Protein AF-A0A5P9NRC2-F1 (afdb_monomer_lite)

Secondary structure (DSSP, 8-state):
-------TTGGG-TTSSSS--GGGGGGGHHHHHSPP--SSSPPHHHHHHHHHHHHHHHHHHHHS-GGGHHHHHHHHHHHHHHHHHHHHTTSTT---GGGSHHHHHHHHHHHHHHHHHH-

Radius of gyration: 18.49 Å; chains: 1; bounding box: 44×37×56 Å

Foldseek 3Di:
DPPPPPDPCPLADQCPDVPDSCLVVLLCVLVVPPDDPPDPDDDPVVVVVVVVLVVQLVVVVVVDDPVCSVVSVVVSVVVSSLVSLVVVCPPPSRRNPVVDPVVVCVVVVVVVVVVVVVD

Sequence (119 aa):
MKMIMMNLFETFDPSINNYFQLNWIFMFTPTIIFPNMYWLIPSRIMMIFKLFIKYLFNEYKMIMSNKYIMNIVMFLSIMIYIMLLNLFSLIPYIFTSTSHLLFNLSMSLSLWMSFMIYS

InterPro domains:
  IPR035908 ATP synthase, F0 complex, subunit A superfamily [SSF81336] (66-118)

Structure (mmCIF, N/CA/C/O backbone):
data_AF-A0A5P9NRC2-F1
#
_entry.id   AF-A0A5P9NRC2-F1
#
loop_
_atom_site.group_PDB
_atom_site.id
_atom_site.type_symbol
_atom_site.label_atom_id
_atom_site.label_alt_id
_atom_site.label_comp_id
_atom_site.label_asym_id
_atom_site.label_entity_id
_atom_site.label_seq_id
_atom_site.pdbx_PDB_ins_code
_atom_site.Cartn_x
_atom_site.Cartn_y
_atom_site.Cartn_z
_atom_site.occupancy
_atom_site.B_iso_or_equiv
_atom_site.auth_seq_id
_atom_site.auth_comp_id
_atom_site.auth_asym_id
_atom_site.auth_atom_id
_atom_site.pdbx_PDB_model_num
ATOM 1 N N . MET A 1 1 ? 15.049 5.325 -31.132 1.00 39.25 1 MET A N 1
ATOM 2 C CA . MET A 1 1 ? 15.046 4.085 -30.332 1.00 39.25 1 MET A CA 1
ATOM 3 C C . MET A 1 1 ? 16.266 4.146 -29.426 1.00 39.25 1 MET A C 1
ATOM 5 O O . MET A 1 1 ? 17.362 3.834 -29.871 1.00 39.25 1 MET A O 1
ATOM 9 N N . LYS A 1 2 ? 16.128 4.723 -28.225 1.00 39.00 2 LYS A N 1
ATOM 10 C CA . LYS A 1 2 ? 17.238 4.760 -27.264 1.00 39.00 2 LYS A CA 1
ATOM 11 C C . LYS A 1 2 ? 17.470 3.299 -26.884 1.00 39.00 2 LYS A C 1
ATOM 13 O O . LYS A 1 2 ? 16.536 2.681 -26.383 1.00 39.00 2 LYS A O 1
ATOM 18 N N . MET A 1 3 ? 18.625 2.722 -27.230 1.00 40.88 3 MET A N 1
ATOM 19 C CA . MET A 1 3 ? 18.990 1.424 -26.667 1.00 40.88 3 MET A CA 1
ATOM 20 C C . MET A 1 3 ? 19.025 1.630 -25.162 1.00 40.88 3 MET A C 1
ATOM 22 O O . MET A 1 3 ? 19.843 2.387 -24.642 1.00 40.88 3 MET A O 1
ATOM 26 N N . ILE A 1 4 ? 18.043 1.038 -24.505 1.00 57.38 4 ILE A N 1
ATOM 27 C CA . ILE A 1 4 ? 17.978 0.911 -23.066 1.00 57.38 4 ILE A CA 1
ATOM 28 C C . ILE A 1 4 ? 19.179 0.031 -22.720 1.00 57.38 4 ILE A C 1
ATOM 30 O O . ILE A 1 4 ? 19.214 -1.151 -23.061 1.00 57.38 4 ILE A O 1
ATOM 34 N N . MET A 1 5 ? 20.232 0.646 -22.183 1.00 50.03 5 MET A N 1
ATOM 35 C CA . MET A 1 5 ? 21.297 -0.098 -21.526 1.00 50.03 5 MET A CA 1
ATOM 36 C C . MET A 1 5 ? 20.644 -0.717 -20.307 1.00 50.03 5 MET A C 1
ATOM 38 O O . MET A 1 5 ? 20.500 0.008 -19.336 1.00 50.03 5 MET A O 1
ATOM 42 N N . MET A 1 6 ? 20.223 -1.986 -20.406 1.00 61.62 6 MET A N 1
ATOM 43 C CA . MET A 1 6 ? 19.533 -2.725 -19.345 1.00 61.62 6 MET A CA 1
ATOM 44 C C . MET A 1 6 ? 20.267 -2.554 -18.017 1.00 61.62 6 MET A C 1
ATOM 46 O O . MET A 1 6 ? 21.191 -3.299 -17.684 1.00 61.62 6 MET A O 1
ATOM 50 N N . ASN A 1 7 ? 19.858 -1.539 -17.271 1.00 72.44 7 ASN A N 1
ATOM 5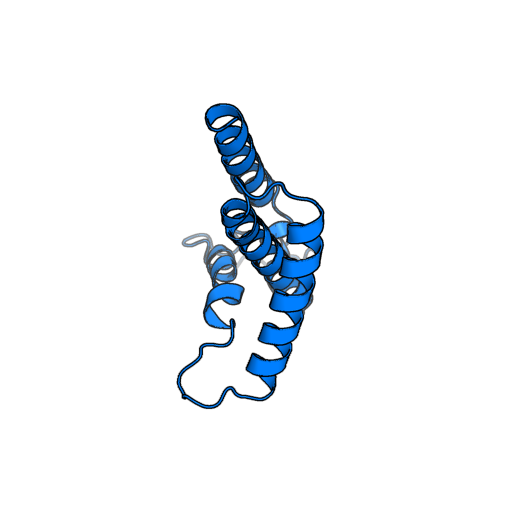1 C CA . ASN A 1 7 ? 20.383 -1.237 -15.962 1.00 72.44 7 ASN A CA 1
ATOM 52 C C . ASN A 1 7 ? 19.475 -1.922 -14.951 1.00 72.44 7 ASN A C 1
ATOM 54 O O . ASN A 1 7 ? 18.252 -1.853 -15.040 1.00 72.44 7 ASN A O 1
ATOM 58 N N . LEU A 1 8 ? 20.076 -2.519 -13.924 1.00 73.06 8 LEU A N 1
ATOM 59 C CA . LEU A 1 8 ? 19.349 -3.116 -12.798 1.00 73.06 8 LEU A CA 1
ATOM 60 C C . LEU A 1 8 ? 18.398 -2.120 -12.107 1.00 73.06 8 LEU A C 1
ATOM 62 O O . LEU A 1 8 ? 17.481 -2.532 -11.408 1.00 73.06 8 LEU A O 1
ATOM 66 N N . PHE A 1 9 ? 18.610 -0.815 -12.306 1.00 77.19 9 PHE A N 1
ATOM 67 C CA . PHE A 1 9 ? 17.779 0.247 -11.748 1.00 77.19 9 PHE A CA 1
ATOM 68 C C . PHE A 1 9 ? 16.525 0.574 -12.565 1.00 77.19 9 PHE A C 1
ATOM 70 O O . PHE A 1 9 ? 15.626 1.225 -12.043 1.00 77.19 9 PHE A O 1
ATOM 77 N N . GLU A 1 10 ? 16.413 0.091 -13.803 1.00 78.06 10 GLU A N 1
ATOM 78 C CA . GLU A 1 10 ? 15.271 0.410 -14.668 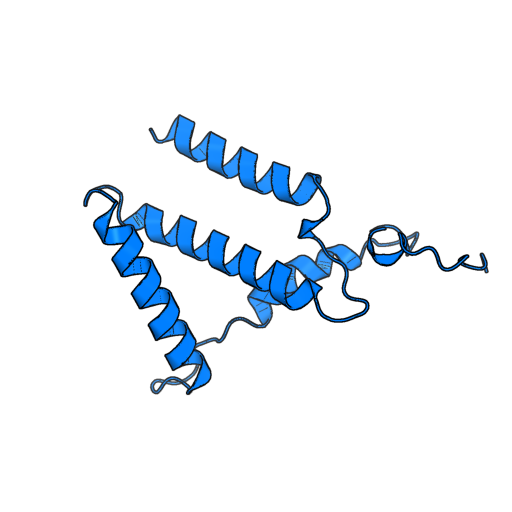1.00 78.06 10 GLU A CA 1
ATOM 79 C C . GLU A 1 10 ? 13.952 -0.118 -14.115 1.00 78.06 10 GLU A C 1
ATOM 81 O O . GLU A 1 10 ? 12.918 0.512 -14.296 1.00 78.06 10 GLU A O 1
ATOM 86 N N . THR A 1 11 ? 13.969 -1.223 -13.366 1.00 79.06 11 THR A N 1
ATOM 87 C CA . THR A 1 11 ? 12.764 -1.756 -12.712 1.00 79.06 11 THR A CA 1
ATOM 88 C C . THR A 1 11 ? 12.207 -0.831 -11.630 1.00 79.06 11 THR A C 1
ATOM 90 O O . THR A 1 11 ? 11.048 -0.979 -11.244 1.00 79.06 11 THR A O 1
ATOM 93 N N . PHE A 1 12 ? 13.013 0.116 -11.143 1.00 80.19 12 PHE A N 1
ATOM 94 C CA . PHE A 1 12 ? 12.605 1.115 -10.162 1.00 80.19 12 PHE A CA 1
ATOM 95 C C . PHE A 1 12 ? 12.258 2.462 -10.795 1.00 80.19 12 PHE A C 1
ATOM 97 O O . PHE A 1 12 ? 11.746 3.321 -10.094 1.00 80.19 12 PHE A O 1
ATOM 104 N N . ASP A 1 13 ? 12.491 2.688 -12.089 1.00 81.12 13 ASP A N 1
ATOM 105 C CA . ASP A 1 13 ? 12.183 3.985 -12.690 1.00 81.12 13 ASP A CA 1
ATOM 106 C C . ASP A 1 13 ? 10.695 4.063 -13.096 1.00 81.12 13 ASP A C 1
ATOM 108 O O . ASP A 1 13 ? 10.238 3.335 -13.982 1.00 81.12 13 ASP A O 1
ATOM 112 N N . PRO A 1 14 ? 9.884 4.968 -12.507 1.00 77.31 14 PRO A N 1
ATOM 113 C CA . PRO A 1 14 ? 8.474 5.108 -12.877 1.00 77.31 14 PRO A CA 1
ATOM 114 C C . PRO A 1 14 ? 8.280 5.777 -14.250 1.00 77.31 14 PRO A C 1
ATOM 116 O O . PRO A 1 14 ? 7.178 5.749 -14.798 1.00 77.31 14 PRO A O 1
ATOM 119 N N . SER A 1 15 ? 9.330 6.389 -14.812 1.00 75.38 15 SER A N 1
ATOM 120 C CA . SER A 1 15 ? 9.296 7.217 -16.025 1.00 75.38 15 SER A CA 1
ATOM 121 C C . SER A 1 15 ? 9.875 6.541 -17.273 1.00 75.38 15 SER A C 1
ATOM 123 O O . SER A 1 15 ? 10.348 7.232 -18.172 1.00 75.38 15 SER A O 1
ATOM 125 N N . ILE A 1 16 ? 9.850 5.206 -17.356 1.00 67.50 16 ILE A N 1
ATOM 126 C CA . ILE A 1 16 ? 10.313 4.469 -18.551 1.00 67.50 16 ILE A CA 1
ATOM 127 C C . ILE A 1 16 ? 9.515 4.882 -19.802 1.00 67.50 16 ILE A C 1
ATOM 129 O O . ILE A 1 16 ? 10.075 5.012 -20.890 1.00 67.50 16 ILE A O 1
ATOM 133 N N . ASN A 1 17 ? 8.216 5.158 -19.645 1.00 69.38 17 ASN A N 1
ATOM 134 C CA . ASN A 1 17 ? 7.384 5.729 -20.700 1.00 69.38 17 ASN A CA 1
ATOM 135 C C . ASN A 1 17 ? 7.297 7.254 -20.545 1.00 69.38 17 ASN A C 1
ATOM 137 O O . ASN A 1 17 ? 6.666 7.755 -19.617 1.00 69.38 17 ASN A O 1
ATOM 141 N N . ASN A 1 18 ? 7.864 7.990 -21.508 1.00 66.75 18 ASN A N 1
ATOM 142 C CA . ASN A 1 18 ? 7.922 9.462 -21.513 1.00 66.75 18 ASN A CA 1
ATOM 143 C C . ASN A 1 18 ? 6.554 10.172 -21.449 1.00 66.75 18 ASN A C 1
ATOM 145 O O . ASN A 1 18 ? 6.511 11.357 -21.135 1.00 66.75 18 ASN A O 1
ATOM 149 N N . TYR A 1 19 ? 5.451 9.486 -21.766 1.00 77.25 19 TYR A N 1
ATOM 150 C CA . TYR A 1 19 ? 4.115 10.091 -21.814 1.00 77.25 19 TYR A CA 1
ATOM 151 C C . TYR A 1 19 ? 3.252 9.785 -20.584 1.00 77.25 19 TYR A C 1
ATOM 153 O O . TYR A 1 19 ? 2.513 10.655 -20.138 1.00 77.25 19 TYR A O 1
ATOM 161 N N . PHE A 1 20 ? 3.343 8.574 -20.022 1.00 77.56 20 PHE A N 1
ATOM 162 C CA . PHE A 1 20 ? 2.528 8.156 -18.877 1.00 77.56 20 PHE A CA 1
ATOM 163 C C . PHE A 1 20 ? 3.289 7.201 -17.956 1.00 77.56 20 PHE A C 1
ATOM 165 O O . PHE A 1 20 ? 3.808 6.175 -18.397 1.00 77.56 20 PHE A O 1
ATOM 172 N N . GLN A 1 21 ? 3.274 7.497 -16.654 1.00 82.75 21 GLN A N 1
ATOM 173 C CA . GLN A 1 21 ? 3.870 6.664 -15.605 1.00 82.75 21 GLN A CA 1
ATOM 174 C C . GLN A 1 21 ? 2.901 5.548 -15.172 1.00 82.75 21 GLN A C 1
ATOM 176 O O . GLN A 1 21 ? 2.370 5.555 -14.061 1.00 82.75 21 GLN A O 1
ATOM 181 N N . LEU A 1 22 ? 2.637 4.586 -16.064 1.00 82.94 22 LEU A N 1
ATOM 182 C CA . LEU A 1 22 ? 1.684 3.489 -15.813 1.00 82.94 22 LEU A CA 1
ATOM 183 C C . LEU A 1 22 ? 2.121 2.539 -14.685 1.00 82.94 22 LEU A C 1
ATOM 185 O O . LEU A 1 22 ? 1.281 1.847 -14.118 1.00 82.94 22 LEU A O 1
ATOM 189 N N . ASN A 1 23 ? 3.402 2.544 -14.308 1.00 86.00 23 ASN A N 1
ATOM 190 C CA . ASN A 1 23 ? 3.945 1.716 -13.229 1.00 86.00 23 ASN A CA 1
ATOM 191 C C . ASN A 1 23 ? 3.227 1.943 -11.887 1.00 86.00 23 ASN A C 1
ATOM 193 O O . ASN A 1 23 ? 3.024 1.003 -11.123 1.00 86.00 23 ASN A O 1
ATOM 197 N N . TRP A 1 24 ? 2.735 3.158 -11.629 1.00 85.50 24 TRP A N 1
ATOM 198 C CA . TRP A 1 24 ? 1.983 3.459 -10.409 1.00 85.50 24 TRP A CA 1
ATOM 199 C C . TRP A 1 24 ? 0.623 2.763 -10.321 1.00 85.50 24 TRP A C 1
ATOM 201 O O . TRP A 1 24 ? 0.121 2.573 -9.214 1.00 85.50 24 TRP A O 1
ATOM 211 N N . ILE A 1 25 ? 0.045 2.317 -11.445 1.00 84.81 25 ILE A N 1
ATOM 212 C CA . ILE A 1 25 ? -1.197 1.523 -11.439 1.00 84.81 25 ILE A CA 1
ATOM 213 C C . ILE A 1 25 ? -0.997 0.232 -10.641 1.00 84.81 25 ILE A C 1
ATOM 215 O O . ILE A 1 25 ? -1.945 -0.271 -10.037 1.00 84.81 25 ILE A O 1
ATOM 219 N N . PHE A 1 26 ? 0.241 -0.264 -10.553 1.00 85.00 26 PHE A N 1
ATOM 220 C CA . PHE A 1 26 ? 0.561 -1.448 -9.774 1.00 85.00 26 PHE A CA 1
ATOM 221 C C . PHE A 1 26 ? 0.170 -1.329 -8.290 1.00 85.00 26 PHE A C 1
ATOM 223 O O . PHE A 1 26 ? -0.161 -2.341 -7.669 1.00 85.00 26 PHE A O 1
ATOM 230 N N . MET A 1 27 ? 0.091 -0.110 -7.740 1.00 87.94 27 MET A N 1
ATOM 231 C CA . MET A 1 27 ? -0.419 0.106 -6.381 1.00 87.94 27 MET A CA 1
ATOM 232 C C . MET A 1 27 ? -1.829 -0.466 -6.169 1.00 87.94 27 MET A C 1
ATOM 234 O O . MET A 1 27 ? -2.154 -0.895 -5.069 1.00 87.94 27 MET A O 1
ATOM 238 N N . PHE A 1 28 ? -2.668 -0.515 -7.205 1.00 88.88 28 PHE A N 1
ATOM 239 C CA . PHE A 1 28 ? -4.032 -1.041 -7.101 1.00 88.88 28 PHE A CA 1
ATOM 240 C C . PHE A 1 28 ? -4.113 -2.570 -7.214 1.00 88.88 28 PHE A C 1
ATOM 242 O O . PHE A 1 28 ? -5.187 -3.144 -7.048 1.00 88.88 28 PHE A O 1
ATOM 249 N N . THR A 1 29 ? -3.008 -3.273 -7.468 1.00 87.75 29 THR A N 1
ATOM 250 C CA . THR A 1 29 ? -3.046 -4.740 -7.606 1.00 87.75 29 THR A CA 1
ATOM 251 C C . THR A 1 29 ? -3.504 -5.485 -6.348 1.00 87.75 29 THR A C 1
ATOM 253 O O . THR A 1 29 ? -4.333 -6.389 -6.489 1.00 87.75 29 THR A O 1
ATOM 256 N N . PRO A 1 30 ? -3.101 -5.113 -5.115 1.00 89.75 30 PRO A N 1
ATOM 257 C CA . PRO A 1 30 ? -3.556 -5.812 -3.919 1.00 89.75 30 PRO A CA 1
ATOM 258 C C . PRO A 1 30 ? -5.058 -5.714 -3.697 1.00 89.75 30 PRO A C 1
ATOM 260 O O . PRO A 1 30 ? -5.662 -6.664 -3.203 1.00 89.75 30 PRO A O 1
ATOM 263 N N . THR A 1 31 ? -5.667 -4.576 -4.043 1.00 87.25 31 THR A N 1
ATOM 264 C CA . THR A 1 31 ? -7.098 -4.355 -3.810 1.00 87.25 31 THR A CA 1
ATOM 265 C C . THR A 1 31 ? -7.951 -5.166 -4.776 1.00 87.25 31 THR A C 1
ATOM 267 O O . THR A 1 31 ? -8.999 -5.665 -4.379 1.00 87.25 31 THR A O 1
ATOM 270 N N . ILE A 1 32 ? -7.486 -5.360 -6.012 1.00 87.56 32 ILE A N 1
ATOM 271 C CA . ILE A 1 32 ? -8.179 -6.177 -7.017 1.00 87.56 32 ILE A CA 1
ATOM 272 C C . ILE A 1 32 ? -8.090 -7.670 -6.673 1.00 87.56 32 ILE A C 1
ATOM 274 O O . ILE A 1 32 ? -9.050 -8.410 -6.878 1.00 87.56 32 ILE A O 1
ATOM 278 N N . ILE A 1 33 ? -6.942 -8.120 -6.158 1.00 85.44 33 ILE A N 1
ATOM 279 C CA . ILE A 1 33 ? -6.683 -9.545 -5.898 1.00 85.44 33 ILE A CA 1
ATOM 280 C C . ILE A 1 33 ? -7.270 -9.999 -4.553 1.00 85.44 33 ILE A C 1
ATOM 282 O O . ILE A 1 33 ? -7.421 -11.201 -4.314 1.00 85.44 33 ILE A O 1
ATOM 286 N N . PHE A 1 34 ? -7.630 -9.064 -3.670 1.00 87.19 34 PHE A N 1
ATOM 287 C CA . PHE A 1 34 ? -8.196 -9.415 -2.376 1.00 87.19 34 PHE A CA 1
ATOM 288 C C . PHE A 1 34 ? -9.476 -10.258 -2.542 1.00 87.19 34 PHE A C 1
ATOM 290 O O . PHE A 1 34 ? -10.363 -9.891 -3.318 1.00 87.19 34 PHE A O 1
ATOM 297 N N . PRO A 1 35 ? -9.598 -11.409 -1.853 1.00 84.44 35 PRO A N 1
ATOM 298 C CA . PRO A 1 35 ? -10.726 -12.307 -2.065 1.00 84.44 35 PRO A CA 1
ATOM 299 C C . PRO A 1 35 ? -12.040 -11.657 -1.615 1.00 84.44 35 PRO A C 1
ATOM 301 O O . PRO A 1 35 ? -12.237 -11.362 -0.437 1.00 84.44 35 PRO A O 1
ATOM 304 N N . ASN A 1 36 ? -12.971 -11.491 -2.555 1.00 84.25 36 ASN A N 1
ATOM 305 C CA . ASN A 1 36 ? -14.308 -10.968 -2.281 1.00 84.25 36 ASN A CA 1
ATOM 306 C C . ASN A 1 36 ? -15.292 -12.099 -1.937 1.00 84.25 36 ASN A C 1
ATOM 308 O O . ASN A 1 36 ? -15.286 -13.172 -2.547 1.00 84.25 36 ASN A O 1
ATOM 312 N N . MET A 1 37 ? -16.172 -11.850 -0.962 1.00 86.38 37 MET A N 1
ATOM 313 C CA . MET A 1 37 ? -17.293 -12.742 -0.646 1.00 86.38 37 MET A CA 1
ATOM 314 C C . MET A 1 37 ? -18.434 -12.497 -1.636 1.00 86.38 37 MET A C 1
ATOM 316 O O . MET A 1 37 ? -19.177 -11.534 -1.481 1.00 86.38 37 MET A O 1
ATOM 320 N N . TYR A 1 38 ? -18.594 -13.371 -2.630 1.00 83.31 38 TYR A N 1
ATOM 321 C CA . TYR A 1 38 ? -19.765 -13.342 -3.523 1.00 83.31 38 TYR A CA 1
ATOM 322 C C . TYR A 1 38 ? -20.876 -14.304 -3.086 1.00 83.31 38 TYR A C 1
ATOM 324 O O . TYR A 1 38 ? -22.046 -14.068 -3.364 1.00 83.31 38 TYR A O 1
ATOM 332 N N . TRP A 1 39 ? -20.516 -15.381 -2.385 1.00 86.06 39 TRP A N 1
ATOM 333 C CA . TRP A 1 39 ? -21.427 -16.455 -1.991 1.00 86.06 39 TRP A CA 1
ATOM 334 C C . TRP A 1 39 ? -21.587 -16.514 -0.472 1.00 86.06 39 TRP A C 1
ATOM 336 O O . TRP A 1 39 ? -20.682 -16.139 0.273 1.00 86.06 39 TRP A O 1
ATOM 346 N N . LEU A 1 40 ? -22.725 -17.045 -0.011 1.00 84.62 40 LEU A N 1
ATOM 347 C CA . LEU A 1 40 ? -23.001 -17.267 1.415 1.00 84.62 40 LEU A CA 1
ATOM 348 C C . LEU A 1 40 ? -21.973 -18.203 2.070 1.00 84.62 40 LEU A C 1
ATOM 350 O O . LEU A 1 40 ? -21.600 -18.007 3.226 1.00 84.62 40 LEU A O 1
ATOM 354 N N . ILE A 1 41 ? -21.507 -19.211 1.328 1.00 89.12 41 ILE A N 1
ATOM 355 C CA . ILE A 1 41 ? -20.451 -20.121 1.773 1.00 89.12 41 ILE A CA 1
ATOM 356 C C . ILE A 1 41 ? -19.110 -19.581 1.258 1.00 89.12 41 ILE A C 1
ATOM 358 O O . ILE A 1 41 ? -18.941 -19.445 0.043 1.00 89.12 41 ILE A O 1
ATOM 362 N N . PRO A 1 42 ? -18.144 -19.282 2.146 1.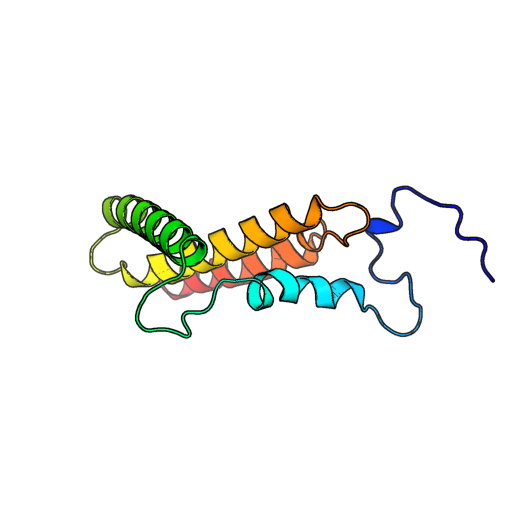00 88.81 42 PRO A N 1
ATOM 363 C CA . PRO A 1 42 ? -16.848 -18.776 1.724 1.00 88.81 42 PRO A CA 1
ATOM 364 C C . PRO A 1 42 ? -16.048 -19.848 0.982 1.00 88.81 42 PRO A C 1
ATOM 366 O O . PRO A 1 42 ? -16.070 -21.028 1.336 1.00 88.81 42 PRO A O 1
ATOM 369 N N . SER A 1 43 ? -15.274 -19.427 -0.018 1.00 89.81 43 SER A N 1
ATOM 370 C CA . SER A 1 43 ? -14.282 -20.301 -0.644 1.00 89.81 43 SER A CA 1
ATOM 371 C C . SER A 1 43 ? -13.168 -20.658 0.349 1.00 89.81 43 SER A C 1
ATOM 373 O O . SER A 1 43 ? -12.929 -19.941 1.324 1.00 89.81 43 SER A O 1
ATOM 375 N N . ARG A 1 44 ? -12.436 -21.751 0.088 1.00 89.94 44 ARG A N 1
ATOM 376 C CA . ARG A 1 44 ? -11.312 -22.185 0.944 1.00 89.94 44 ARG A CA 1
ATOM 377 C C . ARG A 1 44 ? -10.278 -21.074 1.148 1.00 89.94 44 ARG A C 1
ATOM 379 O O . ARG A 1 44 ? -9.828 -20.860 2.266 1.00 89.94 44 ARG A O 1
ATOM 386 N N . ILE A 1 45 ? -9.962 -20.335 0.082 1.00 90.44 45 ILE A N 1
ATOM 387 C CA . ILE A 1 45 ? -9.040 -19.192 0.120 1.00 90.44 45 ILE A CA 1
ATOM 388 C C . ILE A 1 45 ? -9.584 -18.120 1.065 1.00 90.44 45 ILE A C 1
ATOM 390 O O . ILE A 1 45 ? -8.885 -17.684 1.977 1.00 90.44 45 ILE A O 1
ATOM 394 N N . MET A 1 46 ? -10.857 -17.752 0.914 1.00 92.38 46 MET A N 1
ATOM 395 C CA . MET A 1 46 ? -11.460 -16.723 1.754 1.00 92.38 46 MET A CA 1
ATOM 396 C C . MET A 1 46 ? -11.571 -17.153 3.224 1.00 92.38 46 MET A C 1
ATOM 398 O O . MET A 1 46 ? -11.435 -16.333 4.131 1.00 92.38 46 MET A O 1
ATOM 402 N N . MET A 1 47 ? -11.747 -18.450 3.485 1.00 92.00 47 MET A N 1
ATOM 403 C CA . MET A 1 47 ? -11.729 -18.997 4.841 1.00 92.00 47 MET A CA 1
ATOM 404 C C . MET A 1 47 ? -10.345 -18.869 5.496 1.00 92.00 47 MET A C 1
ATOM 406 O O . MET A 1 47 ? -10.272 -18.466 6.657 1.00 92.00 47 MET A O 1
ATOM 410 N N . ILE A 1 48 ? -9.259 -19.136 4.760 1.00 92.06 48 ILE A N 1
ATOM 411 C CA . ILE A 1 48 ? -7.882 -18.951 5.253 1.00 92.06 48 ILE A CA 1
ATOM 412 C C . ILE A 1 48 ? -7.630 -17.476 5.585 1.00 92.06 48 ILE A C 1
ATOM 414 O O . ILE A 1 48 ? -7.196 -17.168 6.696 1.00 92.06 48 ILE A O 1
ATOM 418 N N . PHE A 1 49 ? -7.978 -16.557 4.678 1.00 91.62 49 PHE A N 1
ATOM 419 C CA . PHE A 1 49 ? -7.834 -15.119 4.931 1.00 91.62 49 PHE A CA 1
ATOM 420 C C . PHE A 1 49 ? -8.662 -14.659 6.137 1.00 91.62 49 PHE A C 1
ATOM 422 O O . PHE A 1 49 ? -8.172 -13.896 6.968 1.00 91.62 49 PHE A O 1
ATOM 429 N N . LYS A 1 50 ? -9.889 -15.167 6.300 1.00 91.94 50 LYS A N 1
ATOM 430 C CA . LYS A 1 50 ? -10.736 -14.835 7.454 1.00 91.94 50 LYS A CA 1
ATOM 431 C C . LYS A 1 50 ? -10.140 -15.328 8.774 1.00 91.94 50 LYS A C 1
ATOM 433 O O . LYS A 1 50 ? -10.207 -14.606 9.768 1.00 91.94 50 LYS A O 1
ATOM 438 N N . LEU A 1 51 ? -9.564 -16.531 8.797 1.00 94.81 51 LEU A N 1
ATOM 439 C CA . LEU A 1 51 ? -8.879 -17.059 9.980 1.00 94.81 51 LEU A CA 1
ATOM 440 C C . LEU A 1 51 ? -7.643 -16.221 10.322 1.00 94.81 51 LEU A C 1
ATOM 442 O O . LEU A 1 51 ? -7.481 -15.845 11.481 1.00 94.81 51 LEU A O 1
ATOM 446 N N . PHE A 1 52 ? -6.839 -15.863 9.319 1.00 93.81 52 PHE A N 1
ATOM 447 C CA . PHE A 1 52 ? -5.656 -15.019 9.492 1.00 93.81 52 PHE A CA 1
ATOM 448 C C . PHE A 1 52 ? -6.007 -13.639 10.069 1.00 93.81 52 PHE A C 1
ATOM 450 O O . PHE A 1 52 ? -5.452 -13.231 11.088 1.00 93.81 52 PHE A O 1
ATOM 457 N N . ILE A 1 53 ? -6.995 -12.951 9.486 1.00 93.88 53 ILE A N 1
ATOM 458 C CA . ILE A 1 53 ? -7.440 -11.631 9.961 1.00 93.88 53 ILE A CA 1
ATOM 459 C C . ILE A 1 53 ? -8.010 -11.723 11.378 1.00 93.88 53 ILE A C 1
ATOM 461 O O . ILE A 1 53 ? -7.731 -10.862 12.210 1.00 93.88 53 ILE A O 1
ATOM 465 N N . LYS A 1 54 ? -8.788 -12.771 11.679 1.00 94.44 54 LYS A N 1
ATOM 466 C CA . LYS A 1 54 ? -9.360 -12.970 13.017 1.00 94.44 54 LYS A CA 1
ATOM 467 C C . LYS A 1 54 ? -8.278 -13.214 14.066 1.00 94.44 54 LYS A C 1
ATOM 469 O O . LYS A 1 54 ? -8.397 -12.699 15.175 1.00 94.44 54 LYS A O 1
ATOM 474 N N . TYR A 1 55 ? -7.251 -13.988 13.721 1.00 95.19 55 TYR A N 1
ATOM 475 C CA . TYR A 1 55 ? -6.120 -14.234 14.607 1.00 95.19 55 TYR A CA 1
ATOM 476 C C . TYR A 1 55 ? -5.411 -12.920 14.951 1.00 95.19 55 TYR A C 1
ATOM 478 O O . TYR A 1 55 ? -5.340 -12.552 16.120 1.00 95.19 55 TYR A O 1
ATOM 486 N N . LEU A 1 56 ? -5.022 -12.147 13.933 1.00 94.56 56 LEU A N 1
ATOM 487 C CA . LEU A 1 56 ? -4.361 -10.855 14.129 1.00 94.56 56 LEU A CA 1
ATOM 488 C C . LEU A 1 56 ? -5.228 -9.862 14.912 1.00 94.56 56 LEU A C 1
ATOM 490 O O . LEU A 1 56 ? -4.740 -9.189 15.815 1.00 94.56 56 LEU A O 1
ATOM 494 N N . PHE A 1 57 ? -6.525 -9.780 14.603 1.00 94.75 57 PHE A N 1
ATOM 495 C CA . PHE A 1 57 ? -7.441 -8.894 15.322 1.00 94.75 57 PHE A CA 1
ATOM 496 C C . PHE A 1 57 ? -7.508 -9.218 16.816 1.00 94.75 57 PHE A C 1
ATOM 498 O O . PHE A 1 57 ? -7.547 -8.300 17.632 1.00 94.75 57 PHE A O 1
ATOM 505 N N . ASN A 1 58 ? -7.500 -10.499 17.188 1.00 93.06 58 ASN A N 1
ATOM 506 C CA . ASN A 1 58 ? -7.530 -10.901 18.591 1.00 93.06 58 ASN A CA 1
ATOM 507 C C . ASN A 1 58 ? -6.238 -10.526 19.331 1.00 93.06 58 ASN A C 1
ATOM 509 O O . ASN A 1 58 ? -6.328 -10.039 20.457 1.00 93.06 58 ASN A O 1
ATOM 513 N N . GLU A 1 59 ? -5.074 -10.682 18.693 1.00 92.50 59 GLU A N 1
ATOM 514 C CA . GLU A 1 59 ? -3.784 -10.261 19.261 1.00 92.50 59 GLU A CA 1
ATOM 515 C C . GLU A 1 59 ? -3.755 -8.740 19.495 1.00 92.50 59 GLU A C 1
ATOM 517 O O . GLU A 1 59 ? -3.465 -8.275 20.597 1.00 92.50 59 GLU A O 1
ATOM 522 N N . TYR A 1 60 ? -4.171 -7.939 18.505 1.00 90.25 60 TYR A N 1
ATOM 523 C CA . TYR A 1 60 ? -4.254 -6.481 18.672 1.00 90.25 60 TYR A CA 1
ATOM 524 C C . TYR A 1 60 ? -5.298 -6.056 19.706 1.00 90.25 60 TYR A C 1
ATOM 526 O O . TYR A 1 60 ? -5.088 -5.092 20.446 1.00 90.25 60 TYR A O 1
ATOM 534 N N . LYS A 1 61 ? -6.425 -6.770 19.779 1.00 92.19 61 LYS A N 1
ATOM 535 C CA . LYS A 1 61 ? -7.478 -6.491 20.758 1.00 92.19 61 LYS A CA 1
ATOM 536 C C . LYS A 1 61 ? -7.005 -6.739 22.187 1.00 92.19 61 LYS A C 1
ATOM 538 O O . LYS A 1 61 ? -7.469 -6.045 23.082 1.00 92.19 61 LYS A O 1
ATOM 543 N N . MET A 1 62 ? -6.092 -7.684 22.403 1.00 90.12 62 MET A N 1
ATOM 544 C CA . MET A 1 62 ? -5.518 -7.929 23.727 1.00 90.12 62 MET A CA 1
ATOM 545 C C . MET A 1 62 ? -4.667 -6.747 24.219 1.00 90.12 62 MET A C 1
ATOM 547 O O . MET A 1 62 ? -4.618 -6.489 25.419 1.00 90.12 62 MET A O 1
ATOM 551 N N . ILE A 1 63 ? -4.030 -6.015 23.301 1.00 88.25 63 ILE A N 1
ATOM 552 C CA . ILE A 1 63 ? -3.137 -4.888 23.614 1.00 88.25 63 ILE A CA 1
ATOM 553 C C . ILE A 1 63 ? -3.921 -3.576 23.797 1.00 88.25 63 ILE A C 1
ATOM 555 O O . ILE A 1 63 ? -3.539 -2.723 24.597 1.00 88.25 63 ILE A O 1
ATOM 559 N N . MET A 1 64 ? -5.015 -3.391 23.055 1.00 86.12 64 MET A N 1
ATOM 560 C CA . MET A 1 64 ? -5.759 -2.129 23.018 1.00 86.12 64 MET A CA 1
ATOM 561 C C . MET A 1 64 ? -6.869 -2.044 24.071 1.00 86.12 64 MET A C 1
ATOM 563 O O . MET A 1 64 ? -7.571 -3.010 24.358 1.00 86.12 64 MET A O 1
ATOM 567 N N . SER A 1 65 ? -7.104 -0.838 24.596 1.00 80.56 65 SER A N 1
ATOM 568 C CA . SER A 1 65 ? -8.259 -0.579 25.460 1.00 80.56 65 SER A CA 1
ATOM 569 C C . SER A 1 65 ? -9.570 -0.609 24.662 1.00 80.56 65 SER A C 1
ATOM 571 O O . SER A 1 65 ? -9.607 -0.270 23.476 1.00 80.56 65 SER A O 1
ATOM 573 N N . ASN A 1 66 ? -10.681 -0.958 25.326 1.00 79.75 66 ASN A N 1
ATOM 574 C CA . ASN A 1 66 ? -11.990 -1.107 24.673 1.00 79.75 66 ASN A CA 1
ATOM 575 C C . ASN A 1 66 ? -12.446 0.136 23.881 1.00 79.75 66 ASN A C 1
ATOM 577 O O . ASN A 1 66 ? -13.195 0.003 22.916 1.00 79.75 66 ASN A O 1
ATOM 581 N N . LYS A 1 67 ? -11.973 1.333 24.254 1.00 80.19 67 LYS A N 1
ATOM 582 C CA . LYS A 1 67 ? -12.306 2.598 23.584 1.00 80.19 67 LYS A CA 1
ATOM 583 C C . LYS A 1 67 ? -11.727 2.696 22.165 1.00 80.19 67 LYS A C 1
ATOM 585 O O . LYS A 1 67 ? -12.346 3.317 21.309 1.00 80.19 67 LYS A O 1
ATOM 590 N N . TYR A 1 68 ? -10.584 2.060 21.899 1.00 81.94 68 TYR A N 1
ATOM 591 C CA . TYR A 1 68 ? -9.851 2.182 20.630 1.00 81.94 68 TYR A CA 1
ATOM 592 C C . TYR A 1 68 ? -9.928 0.930 19.749 1.00 81.94 68 TYR A C 1
ATOM 594 O O . TYR A 1 68 ? -9.180 0.810 18.780 1.00 81.94 68 TYR A O 1
ATOM 602 N N . ILE A 1 69 ? -10.857 0.009 20.032 1.00 83.50 69 ILE A N 1
ATOM 603 C CA . ILE A 1 69 ? -11.007 -1.235 19.258 1.00 83.50 69 ILE A CA 1
ATOM 604 C C . ILE A 1 69 ? -11.246 -0.957 17.768 1.00 83.50 69 ILE A C 1
ATOM 606 O O . ILE A 1 69 ? -10.735 -1.695 16.929 1.00 83.50 69 ILE A O 1
ATOM 610 N N . MET A 1 70 ? -11.962 0.115 17.409 1.00 83.38 70 MET A N 1
ATOM 611 C CA . MET A 1 70 ? -12.178 0.435 15.993 1.00 83.38 70 MET A CA 1
ATOM 612 C C . MET A 1 70 ? -10.902 0.838 15.251 1.00 83.38 70 MET A C 1
ATOM 614 O O . MET A 1 70 ? -10.783 0.550 14.060 1.00 83.38 70 MET A O 1
ATOM 618 N N . ASN A 1 71 ? -9.904 1.397 15.941 1.00 87.19 71 ASN A N 1
ATOM 619 C CA . ASN A 1 71 ? -8.637 1.771 15.309 1.00 87.19 71 ASN A CA 1
ATOM 620 C C . ASN A 1 71 ? -7.847 0.535 14.851 1.00 87.19 71 ASN A C 1
ATOM 622 O O . ASN A 1 71 ? -7.084 0.618 13.891 1.00 87.19 71 ASN A O 1
ATOM 626 N N . ILE A 1 72 ? -8.078 -0.632 15.467 1.00 90.81 72 ILE A N 1
ATOM 627 C CA . ILE A 1 72 ? -7.448 -1.902 15.075 1.00 90.81 72 ILE A CA 1
ATOM 628 C C . ILE A 1 72 ? -7.761 -2.239 13.612 1.00 90.81 72 ILE A C 1
ATOM 630 O O . ILE A 1 72 ? -6.895 -2.740 12.899 1.00 90.81 72 ILE A O 1
ATOM 634 N N . VAL A 1 73 ? -8.973 -1.932 13.139 1.00 90.38 73 VAL A N 1
ATOM 635 C CA . VAL A 1 73 ? -9.377 -2.211 11.753 1.00 90.38 73 VAL A CA 1
ATOM 636 C C . VAL A 1 73 ? -8.544 -1.396 10.761 1.00 90.38 73 VAL A C 1
ATOM 638 O O . VAL A 1 73 ? -8.112 -1.946 9.749 1.00 90.38 73 VAL A O 1
ATOM 641 N N . MET A 1 74 ? -8.265 -0.123 11.068 1.00 90.38 74 MET A N 1
ATOM 642 C CA . MET A 1 74 ? -7.405 0.729 10.235 1.00 90.38 74 MET A CA 1
ATOM 643 C C . MET A 1 74 ? -5.972 0.190 10.187 1.00 90.38 74 MET A C 1
ATOM 645 O O . MET A 1 74 ? -5.391 0.069 9.113 1.00 90.38 74 MET A O 1
ATOM 649 N N . PHE A 1 75 ? -5.405 -0.209 11.328 1.00 88.88 75 PHE A N 1
ATOM 650 C CA . PHE A 1 75 ? -4.053 -0.774 11.352 1.00 88.88 75 PHE A CA 1
ATOM 651 C C . PHE A 1 75 ? -3.952 -2.110 10.612 1.00 88.88 75 PHE A C 1
ATOM 653 O O . PHE A 1 75 ? -3.008 -2.320 9.850 1.00 88.88 75 PHE A O 1
ATOM 660 N N . LEU A 1 76 ? -4.933 -2.997 10.791 1.00 93.69 76 LEU A N 1
ATOM 661 C CA . LEU A 1 76 ? -4.979 -4.278 10.087 1.00 93.69 76 LEU A CA 1
ATOM 662 C C . LEU A 1 76 ? -5.077 -4.095 8.575 1.00 93.69 76 LEU A C 1
ATOM 664 O O . LEU A 1 76 ? -4.388 -4.803 7.841 1.00 93.69 76 LEU A O 1
ATOM 668 N N . SER A 1 77 ? -5.909 -3.165 8.098 1.00 91.88 77 SER A N 1
ATOM 669 C CA . SER A 1 77 ? -6.079 -2.944 6.660 1.00 91.88 77 SER A CA 1
ATOM 670 C C . SER A 1 77 ? -4.792 -2.428 6.014 1.00 91.88 77 SER A C 1
ATOM 672 O O . SER A 1 77 ? -4.376 -2.958 4.984 1.00 91.88 77 SER A O 1
ATOM 674 N N . ILE A 1 78 ? -4.112 -1.473 6.654 1.00 92.38 78 ILE A N 1
ATOM 675 C CA . ILE A 1 78 ? -2.836 -0.924 6.175 1.00 92.38 78 ILE A CA 1
ATOM 676 C C . ILE A 1 78 ? -1.742 -1.992 6.195 1.00 92.38 78 ILE A C 1
ATOM 678 O O . ILE A 1 78 ? -1.009 -2.141 5.218 1.00 92.38 78 ILE A O 1
ATOM 682 N N . MET A 1 79 ? -1.659 -2.778 7.271 1.00 92.69 79 MET A N 1
ATOM 683 C CA . MET A 1 79 ? -0.682 -3.859 7.381 1.00 92.69 79 MET A CA 1
ATOM 684 C C . MET A 1 79 ? -0.869 -4.899 6.271 1.00 92.69 79 MET A C 1
ATOM 686 O O . MET A 1 79 ? 0.096 -5.258 5.597 1.00 92.69 79 MET A O 1
ATOM 690 N N . ILE A 1 80 ? -2.103 -5.364 6.047 1.00 93.44 80 ILE A N 1
ATOM 691 C CA . ILE A 1 80 ? -2.406 -6.352 5.003 1.00 93.44 80 ILE A CA 1
ATOM 692 C C . ILE A 1 80 ? -2.125 -5.772 3.613 1.00 93.44 80 ILE A C 1
ATOM 694 O O . ILE A 1 80 ? -1.567 -6.470 2.769 1.00 93.44 80 ILE A O 1
ATOM 698 N N . TYR A 1 81 ? -2.455 -4.501 3.377 1.00 92.44 81 TYR A N 1
ATOM 699 C CA . TYR A 1 81 ? -2.185 -3.838 2.103 1.00 92.44 81 TYR A CA 1
ATOM 700 C C . TYR A 1 81 ? -0.683 -3.756 1.794 1.00 92.44 81 TYR A C 1
ATOM 702 O O . TYR A 1 81 ? -0.258 -4.178 0.718 1.00 92.44 81 TYR A O 1
ATOM 710 N N . ILE A 1 82 ? 0.135 -3.290 2.745 1.00 93.75 82 ILE A N 1
ATOM 711 C CA . ILE A 1 82 ? 1.595 -3.209 2.573 1.00 93.75 82 ILE A CA 1
ATOM 712 C C . ILE A 1 82 ? 2.201 -4.611 2.419 1.00 93.75 82 ILE A C 1
ATOM 714 O O . ILE A 1 82 ? 3.065 -4.819 1.566 1.00 93.75 82 ILE A O 1
ATOM 718 N N . MET A 1 83 ? 1.723 -5.590 3.196 1.00 93.19 83 MET A N 1
ATOM 719 C CA . MET A 1 83 ? 2.153 -6.984 3.073 1.00 93.19 83 MET A CA 1
ATOM 720 C C . MET A 1 83 ? 1.883 -7.524 1.665 1.00 93.19 83 MET A C 1
ATOM 722 O O . MET A 1 83 ? 2.771 -8.120 1.063 1.00 93.19 83 MET A O 1
ATOM 726 N N . LEU A 1 84 ? 0.688 -7.295 1.117 1.00 93.00 84 LEU A N 1
ATOM 727 C CA . LEU A 1 84 ? 0.340 -7.749 -0.227 1.00 93.00 84 LEU A CA 1
ATOM 728 C C . LEU A 1 84 ? 1.160 -7.037 -1.308 1.00 93.00 84 LEU A C 1
ATOM 730 O O . LEU A 1 84 ? 1.663 -7.715 -2.199 1.00 93.00 84 LEU A O 1
ATOM 734 N N . LEU A 1 85 ? 1.366 -5.716 -1.216 1.00 93.06 85 LEU A N 1
ATOM 735 C CA . LEU A 1 85 ? 2.248 -4.994 -2.146 1.00 93.06 85 LEU A CA 1
ATOM 736 C C . LEU A 1 85 ? 3.654 -5.601 -2.186 1.00 93.06 85 LEU A C 1
ATOM 738 O O . LEU A 1 85 ? 4.205 -5.803 -3.266 1.00 93.06 85 LEU A O 1
ATOM 742 N N . ASN A 1 86 ? 4.210 -5.928 -1.018 1.00 92.88 86 ASN A N 1
ATOM 743 C CA . ASN A 1 86 ? 5.533 -6.541 -0.914 1.00 92.88 86 ASN A CA 1
ATOM 744 C C . ASN A 1 86 ? 5.558 -8.004 -1.375 1.00 92.88 86 ASN A C 1
ATOM 746 O O . ASN A 1 86 ? 6.584 -8.473 -1.851 1.00 92.88 86 ASN A O 1
ATOM 750 N N . LEU A 1 87 ? 4.456 -8.746 -1.245 1.00 92.19 87 LEU A N 1
ATOM 751 C CA . LEU A 1 87 ? 4.374 -10.107 -1.777 1.00 92.19 87 LEU A CA 1
ATOM 752 C C . LEU A 1 87 ? 4.304 -10.104 -3.304 1.00 92.19 87 LEU A C 1
ATOM 754 O O . LEU A 1 87 ? 4.967 -10.917 -3.945 1.00 92.19 87 LEU A O 1
ATOM 758 N N . PHE A 1 88 ? 3.537 -9.189 -3.899 1.00 89.19 88 PHE A N 1
ATOM 759 C CA . PHE A 1 88 ? 3.451 -9.109 -5.355 1.00 89.19 88 PHE A CA 1
ATOM 760 C C . PHE A 1 88 ? 4.725 -8.552 -5.988 1.00 89.19 88 PHE A C 1
ATOM 762 O O . PHE A 1 88 ? 5.075 -8.955 -7.093 1.00 89.19 88 PHE A O 1
ATOM 769 N N . SER A 1 89 ? 5.455 -7.684 -5.289 1.00 88.56 89 SER A N 1
ATOM 770 C CA . SER A 1 89 ? 6.716 -7.132 -5.788 1.00 88.56 89 SER A CA 1
ATOM 771 C C . SER A 1 89 ? 7.842 -8.169 -5.941 1.00 88.56 89 SER A C 1
ATOM 773 O O . SER A 1 89 ? 8.822 -7.897 -6.627 1.00 88.56 89 SER A O 1
ATOM 775 N N . LEU A 1 90 ? 7.702 -9.367 -5.355 1.00 88.12 90 LEU A N 1
ATOM 776 C CA . LEU A 1 90 ? 8.648 -10.482 -5.512 1.00 88.12 90 LEU A CA 1
ATOM 777 C C . LEU A 1 90 ? 8.559 -11.175 -6.879 1.00 88.12 90 LEU A C 1
ATOM 779 O O . LEU A 1 90 ? 9.455 -11.938 -7.243 1.00 88.12 90 LEU A O 1
ATOM 783 N N . ILE A 1 91 ? 7.477 -10.960 -7.628 1.00 87.00 91 ILE A N 1
ATOM 784 C CA . ILE A 1 91 ? 7.312 -11.542 -8.960 1.00 87.00 91 ILE A CA 1
ATOM 785 C C . ILE A 1 91 ? 8.277 -10.818 -9.917 1.00 87.00 91 ILE A C 1
ATOM 787 O O . ILE A 1 91 ? 8.364 -9.587 -9.885 1.00 87.00 91 ILE A O 1
ATOM 791 N N . PRO A 1 92 ? 9.015 -11.544 -10.778 1.00 82.25 92 PRO A N 1
ATOM 792 C CA . PRO A 1 92 ? 9.980 -10.924 -11.677 1.00 82.25 92 PRO A CA 1
ATOM 793 C C . PRO A 1 92 ? 9.317 -9.879 -12.585 1.00 82.25 92 PRO A C 1
ATOM 795 O O . PRO A 1 92 ? 8.213 -10.090 -13.087 1.00 82.25 92 PRO A O 1
ATOM 798 N N . TYR A 1 93 ? 10.027 -8.771 -12.816 1.00 80.62 93 TYR A N 1
ATOM 799 C CA . TYR A 1 93 ? 9.613 -7.638 -13.661 1.00 80.62 93 TYR A CA 1
ATOM 800 C C . TYR A 1 93 ? 8.392 -6.844 -13.176 1.00 80.62 93 TYR A C 1
ATOM 802 O O . TYR A 1 93 ? 7.837 -6.045 -13.931 1.00 80.62 93 TYR A O 1
ATOM 810 N N . ILE A 1 94 ? 7.992 -7.013 -11.916 1.00 85.38 94 ILE A N 1
ATOM 811 C CA . ILE A 1 94 ? 6.967 -6.177 -11.301 1.00 85.38 94 ILE A CA 1
ATOM 812 C C . ILE A 1 94 ? 7.590 -4.915 -10.693 1.00 85.38 94 ILE A C 1
ATOM 814 O O . ILE A 1 94 ? 8.581 -4.972 -9.970 1.00 85.38 94 ILE A O 1
ATOM 818 N N . PHE A 1 95 ? 6.971 -3.764 -10.969 1.00 84.19 95 PHE A N 1
ATOM 819 C CA . PHE A 1 95 ? 7.347 -2.484 -10.373 1.00 84.19 95 PHE A CA 1
ATOM 820 C C . PHE A 1 95 ? 7.086 -2.482 -8.860 1.00 84.19 95 PHE A C 1
ATOM 822 O O . PHE A 1 95 ? 5.952 -2.641 -8.406 1.00 84.19 95 PHE A O 1
ATOM 829 N N . THR A 1 96 ? 8.127 -2.254 -8.063 1.00 87.62 96 THR A N 1
ATOM 830 C CA . THR A 1 96 ? 8.034 -2.269 -6.599 1.00 87.62 96 THR A CA 1
ATOM 831 C C . THR A 1 96 ? 7.661 -0.881 -6.054 1.00 87.62 96 THR A C 1
ATOM 833 O O . THR A 1 96 ? 8.533 -0.102 -5.682 1.00 87.62 96 THR A O 1
ATOM 836 N N . SER A 1 97 ? 6.371 -0.539 -5.953 1.00 86.25 97 SER A N 1
ATOM 837 C CA . SER A 1 97 ? 5.957 0.804 -5.491 1.00 86.25 97 SER A CA 1
ATOM 838 C C . SER A 1 97 ? 6.425 1.157 -4.068 1.00 86.25 97 SER A C 1
ATOM 840 O O . SER A 1 97 ? 6.624 2.331 -3.761 1.00 86.25 97 SER A O 1
ATOM 842 N N . THR A 1 98 ? 6.631 0.155 -3.205 1.00 89.81 98 THR A N 1
ATOM 843 C CA . THR A 1 98 ? 7.077 0.318 -1.809 1.00 89.81 98 THR A CA 1
ATOM 844 C C . THR A 1 98 ? 8.556 0.686 -1.661 1.00 89.81 98 THR A C 1
ATOM 846 O O . THR A 1 98 ? 8.950 1.162 -0.594 1.00 89.81 98 THR A O 1
ATOM 849 N N . SER A 1 99 ? 9.382 0.514 -2.704 1.00 88.56 99 SER A N 1
ATOM 850 C CA . SER A 1 99 ? 10.794 0.924 -2.672 1.00 88.56 99 SER A CA 1
ATOM 851 C C . SER A 1 99 ? 10.967 2.442 -2.796 1.00 88.56 99 SER A C 1
ATOM 853 O O . SER A 1 99 ? 11.973 2.991 -2.346 1.00 88.56 99 SER A O 1
ATOM 855 N N . HIS A 1 100 ? 9.982 3.148 -3.363 1.00 89.56 100 HIS A N 1
ATOM 856 C CA . HIS A 1 100 ? 10.012 4.602 -3.454 1.00 89.56 100 HIS A CA 1
ATOM 857 C C . HIS A 1 100 ? 9.665 5.251 -2.115 1.00 89.56 100 HIS A C 1
ATOM 859 O O . HIS A 1 100 ? 8.582 5.054 -1.562 1.00 89.56 100 HIS A O 1
ATOM 865 N N . LEU A 1 101 ? 10.550 6.130 -1.637 1.00 90.19 101 LEU A N 1
ATOM 866 C CA . LEU A 1 101 ? 10.367 6.851 -0.375 1.00 90.19 101 LEU A CA 1
ATOM 867 C C . LEU A 1 101 ? 9.067 7.676 -0.335 1.00 90.19 101 LEU A C 1
ATOM 869 O O . LEU A 1 101 ? 8.437 7.763 0.713 1.00 90.19 101 LEU A O 1
ATOM 873 N N . LEU A 1 102 ? 8.632 8.228 -1.473 1.00 90.94 102 LEU A N 1
ATOM 874 C CA . LEU A 1 102 ? 7.379 8.988 -1.589 1.00 90.94 102 LEU A CA 1
ATOM 875 C C . LEU A 1 102 ? 6.157 8.178 -1.124 1.00 90.94 102 LEU A C 1
ATOM 877 O O . LEU A 1 102 ? 5.272 8.716 -0.456 1.00 90.94 102 LEU A O 1
ATOM 881 N N . PHE A 1 103 ? 6.124 6.880 -1.433 1.00 90.81 103 PHE A N 1
ATOM 882 C CA . PHE A 1 103 ? 5.037 5.997 -1.021 1.00 90.81 103 PHE A CA 1
ATOM 883 C C . PHE A 1 103 ? 5.026 5.814 0.504 1.00 90.81 103 PHE A C 1
ATOM 885 O O . PHE A 1 103 ? 4.018 6.073 1.159 1.00 90.81 103 PHE A O 1
ATOM 892 N N . ASN A 1 104 ? 6.173 5.467 1.091 1.00 91.75 104 ASN A N 1
ATOM 893 C CA . ASN A 1 104 ? 6.272 5.238 2.535 1.00 91.75 104 ASN A CA 1
ATOM 894 C C . ASN A 1 104 ? 6.057 6.525 3.349 1.00 91.75 104 ASN A C 1
ATOM 896 O O . ASN A 1 104 ? 5.405 6.483 4.390 1.00 91.75 104 ASN A O 1
ATOM 900 N N . LEU A 1 105 ? 6.573 7.667 2.879 1.00 93.00 105 LEU A N 1
ATOM 901 C CA . LEU A 1 105 ? 6.434 8.958 3.560 1.00 93.00 105 LEU A CA 1
ATOM 902 C C . LEU A 1 105 ? 4.984 9.457 3.543 1.00 93.00 105 LEU A C 1
ATOM 904 O O . LEU A 1 105 ? 4.490 9.943 4.555 1.00 93.00 105 LEU A O 1
ATOM 908 N N . SER A 1 106 ? 4.289 9.329 2.409 1.00 93.56 106 SER A N 1
ATOM 909 C CA . SER A 1 106 ? 2.890 9.764 2.312 1.00 93.56 106 SER A CA 1
ATOM 910 C C . SER A 1 106 ? 1.978 8.960 3.246 1.00 93.56 106 SER A C 1
ATOM 912 O O . SER A 1 106 ? 1.159 9.545 3.963 1.00 93.56 106 SER A O 1
ATOM 914 N N . MET A 1 107 ? 2.160 7.636 3.318 1.00 92.44 107 MET A N 1
ATOM 915 C CA . MET A 1 107 ? 1.420 6.793 4.263 1.00 92.44 107 MET A CA 1
ATOM 916 C C . MET A 1 107 ? 1.787 7.068 5.725 1.00 92.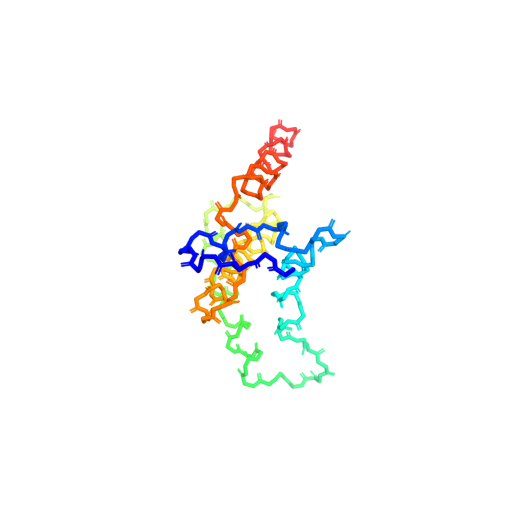44 107 MET A C 1
ATOM 918 O O . MET A 1 107 ? 0.895 7.207 6.560 1.00 92.44 107 MET A O 1
ATOM 922 N N . SER A 1 108 ? 3.076 7.161 6.060 1.00 92.06 108 SER A N 1
ATOM 923 C CA . SER A 1 108 ? 3.492 7.345 7.455 1.00 92.06 108 SER A CA 1
ATOM 924 C C . SER A 1 108 ? 3.100 8.716 8.004 1.00 92.06 108 SER A C 1
ATOM 926 O O . SER A 1 108 ? 2.584 8.793 9.119 1.00 92.06 108 SER A O 1
ATOM 928 N N . LEU A 1 109 ? 3.270 9.786 7.220 1.00 94.19 109 LEU A N 1
ATOM 929 C CA . LEU A 1 109 ? 2.950 11.146 7.650 1.00 94.19 109 LEU A CA 1
ATOM 930 C C . LEU A 1 109 ? 1.446 11.329 7.878 1.00 94.19 109 LEU A C 1
ATOM 932 O O . LEU A 1 109 ? 1.049 11.929 8.875 1.00 94.19 109 LEU A O 1
ATOM 936 N N . SER A 1 110 ? 0.610 10.800 6.980 1.00 91.81 110 SER A N 1
ATOM 937 C CA . SER A 1 110 ? -0.851 10.893 7.110 1.00 91.81 110 SER A CA 1
ATOM 938 C C . SER A 1 110 ? -1.361 10.160 8.350 1.00 91.81 110 SER A C 1
ATOM 940 O O . SER A 1 110 ? -2.144 10.724 9.118 1.00 91.81 110 SER A O 1
ATOM 942 N N . LEU A 1 111 ? -0.863 8.948 8.604 1.00 91.75 111 LEU A N 1
ATOM 943 C CA . LEU A 1 111 ? -1.212 8.194 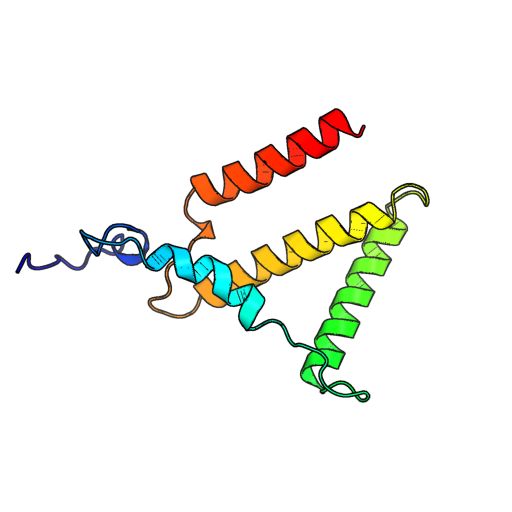9.807 1.00 91.75 111 LEU A CA 1
ATOM 944 C C . LEU A 1 111 ? -0.716 8.890 11.068 1.00 91.75 111 LEU A C 1
ATOM 946 O O . LEU A 1 111 ? -1.483 9.056 12.015 1.00 91.75 111 LEU A O 1
ATOM 950 N N . TRP A 1 112 ? 0.534 9.345 11.077 1.00 91.94 112 TRP A N 1
ATOM 951 C CA . TRP A 1 112 ? 1.104 10.023 12.234 1.00 91.94 112 TRP A CA 1
ATOM 952 C C . TRP A 1 112 ? 0.339 11.302 12.586 1.00 91.94 112 TRP A C 1
ATOM 954 O O . TRP A 1 112 ? -0.048 11.481 13.741 1.00 91.94 112 TRP A O 1
ATOM 964 N N . MET A 1 113 ? 0.031 12.138 11.590 1.00 92.38 113 MET A N 1
ATOM 965 C CA . MET A 1 113 ? -0.789 13.334 11.798 1.00 92.38 113 MET A CA 1
ATOM 966 C C . MET A 1 113 ? -2.180 12.982 12.327 1.00 92.38 113 MET A C 1
ATOM 968 O O . MET A 1 113 ? -2.667 13.645 13.241 1.00 92.38 113 MET A O 1
ATOM 972 N N . SER A 1 114 ? -2.807 11.920 11.808 1.00 90.00 114 SER A N 1
ATOM 973 C CA . SER A 1 114 ? -4.121 11.489 12.297 1.00 90.00 114 SER A CA 1
ATOM 974 C C . SER A 1 114 ? -4.095 11.092 13.777 1.00 90.00 114 SER A C 1
ATOM 976 O O . SER A 1 114 ? -5.012 11.451 14.512 1.00 90.00 114 SER A O 1
ATOM 978 N N . PHE A 1 115 ? -3.024 10.434 14.241 1.00 86.81 115 PHE A N 1
ATOM 979 C CA . PHE A 1 115 ? -2.876 10.089 15.655 1.00 86.81 115 PHE A CA 1
ATOM 980 C C . PHE A 1 115 ? -2.625 11.305 16.528 1.00 86.81 115 PHE A C 1
ATOM 982 O O . PHE A 1 115 ? -3.236 11.387 17.583 1.00 86.81 115 PHE A O 1
ATOM 989 N N . MET A 1 116 ? -1.793 12.250 16.090 1.00 91.19 116 MET A N 1
ATOM 990 C CA . MET A 1 116 ? -1.509 13.458 16.871 1.00 91.19 116 MET A CA 1
ATOM 991 C C . MET A 1 116 ? -2.732 14.364 17.038 1.00 91.19 116 MET A C 1
ATOM 993 O O . MET A 1 116 ? -2.849 15.053 18.044 1.00 91.19 116 MET A O 1
ATOM 997 N N . ILE A 1 117 ? -3.643 14.382 16.061 1.00 91.31 117 ILE A N 1
ATOM 998 C CA . ILE A 1 117 ? -4.889 15.156 16.161 1.00 91.31 117 ILE A CA 1
ATOM 999 C C . ILE A 1 117 ? -5.932 14.420 17.015 1.00 91.31 117 ILE A C 1
ATOM 1001 O O . ILE 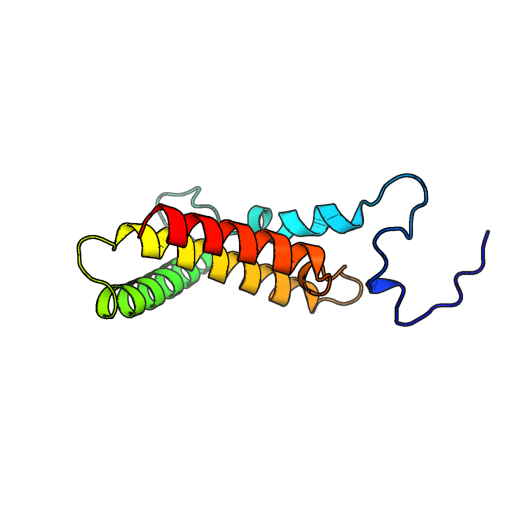A 1 117 ? -6.749 15.061 17.672 1.00 91.31 117 ILE A O 1
ATOM 1005 N N . TYR A 1 118 ? -5.946 13.085 16.970 1.00 82.25 118 TYR A N 1
ATOM 1006 C CA . TYR A 1 118 ? -6.940 12.266 17.667 1.00 82.25 118 TYR A CA 1
ATOM 1007 C C . TYR A 1 118 ? -6.577 11.944 19.126 1.00 82.25 118 TYR A C 1
ATOM 1009 O O . TYR A 1 118 ? -7.487 11.688 19.918 1.00 82.25 118 TYR A O 1
ATOM 1017 N N . SER A 1 119 ? -5.282 11.904 19.464 1.00 65.00 119 SER A N 1
ATOM 1018 C CA . SER A 1 119 ? -4.779 11.685 20.829 1.00 65.00 119 SER A CA 1
ATOM 1019 C C . SER A 1 119 ? -5.272 12.755 21.792 1.00 65.00 119 SER A C 1
ATOM 1021 O O . SER A 1 119 ? -5.745 12.365 22.884 1.00 65.00 119 SER A O 1
#

Organism: NCBI:txid1255232

pLDDT: mean 85.23, std 10.8, range [39.0, 95.19]